Protein AF-A0A1W9N1J2-F1 (afdb_monomer_lite)

Secondary structure (DSSP, 8-state):
-HHHHHHHHHHHHHHT--PPPPTTS---HHHHHHHHHHHHHTT---SSPPEEHHHHHHHHHHHBS-SSSSP-B-HHHHHHHHHHHHHHH---HHHHHHHHHHHHHHHHHHHHHHHTT--GGG--GGG--SS-EE-

Radius of gyration: 14.35 Å; chains: 1; bounding box: 28×32×37 Å

Sequence (135 aa):
VLSEMMAMDRLFSLMKITPLPVPGRLLTYKNFMLTLWARHCLALTQEPLPLRSDEFKRFFEGLWESSEKPKKIKISAKESFLKWFSDTSGEDIYEITQHSGRTFEKLFQEIESEYGEVSTRHLEAKYISLFLVRG

Foldseek 3Di:
DVLQVVVLVLLCVLQVADADDDPPADDDSQQQLVQLLLCVVLVHPSHNDFAELVSVLVSVVQQFPDLDPLTAGDPVSLVSSLVVSCVRNVDDSVVCCVRCVVVVVVSRVVCSVLPSHPDSVPDDQVSDRRHRYDD

pLDDT: mean 83.73, std 11.71, range [47.97, 95.94]

Structure (mmCIF, N/CA/C/O backbone):
data_AF-A0A1W9N1J2-F1
#
_entry.id   AF-A0A1W9N1J2-F1
#
loop_
_atom_site.group_PDB
_atom_site.id
_atom_site.type_symbol
_atom_site.label_atom_id
_atom_site.label_alt_id
_atom_site.label_comp_id
_atom_site.label_asym_id
_atom_site.label_entity_id
_atom_site.label_seq_id
_atom_site.pdbx_PDB_ins_code
_atom_site.Cartn_x
_atom_site.Cartn_y
_atom_site.Cartn_z
_atom_site.occupancy
_atom_site.B_iso_or_equiv
_atom_site.auth_seq_id
_atom_site.auth_comp_id
_atom_site.auth_asym_id
_atom_site.auth_atom_id
_atom_site.pdbx_PDB_model_num
ATOM 1 N N . VAL A 1 1 ? 7.600 2.398 18.104 1.00 52.75 1 VAL A N 1
ATOM 2 C CA . VAL A 1 1 ? 7.990 0.973 18.022 1.00 52.75 1 VAL A CA 1
ATOM 3 C C . VAL A 1 1 ? 7.057 0.073 18.828 1.00 52.75 1 VAL A C 1
ATOM 5 O O . VAL A 1 1 ? 6.296 -0.636 18.195 1.00 52.75 1 VAL A O 1
ATOM 8 N N . LEU A 1 2 ? 7.013 0.117 20.172 1.00 47.97 2 LEU A N 1
ATOM 9 C CA . LEU A 1 2 ? 6.142 -0.794 20.950 1.00 47.97 2 LEU A CA 1
ATOM 10 C C . LEU A 1 2 ? 4.634 -0.534 20.745 1.00 47.97 2 LEU A C 1
ATOM 12 O O . LEU A 1 2 ? 3.872 -1.460 20.502 1.00 47.97 2 LEU A O 1
ATOM 16 N N . SER A 1 3 ? 4.213 0.734 20.767 1.00 50.16 3 SER A N 1
ATOM 17 C CA . SER A 1 3 ? 2.818 1.139 20.528 1.00 50.16 3 SER A CA 1
ATOM 18 C C . SER A 1 3 ? 2.329 0.801 19.114 1.00 50.16 3 SER A C 1
ATOM 20 O O . SER A 1 3 ? 1.193 0.380 18.935 1.00 50.16 3 SER A O 1
ATOM 22 N N . GLU A 1 4 ? 3.213 0.916 18.122 1.00 55.84 4 GLU A N 1
ATOM 23 C CA . GLU A 1 4 ? 2.944 0.568 16.720 1.00 55.84 4 GLU A CA 1
ATOM 24 C C . GLU A 1 4 ? 2.758 -0.939 16.554 1.00 55.84 4 GLU A C 1
ATOM 26 O O . GLU A 1 4 ? 1.844 -1.377 15.865 1.00 55.84 4 GLU A O 1
ATOM 31 N N . MET A 1 5 ? 3.587 -1.736 17.236 1.00 56.31 5 MET A N 1
ATOM 32 C CA . MET A 1 5 ? 3.450 -3.189 17.252 1.00 56.31 5 MET A CA 1
ATOM 33 C C . MET A 1 5 ? 2.152 -3.625 17.934 1.00 56.31 5 MET A C 1
ATOM 35 O O . MET A 1 5 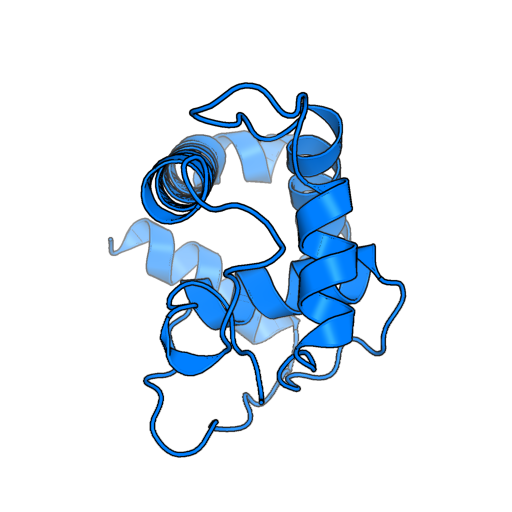? 1.487 -4.498 17.405 1.00 56.31 5 MET A O 1
ATOM 39 N N . MET A 1 6 ? 1.745 -2.995 19.042 1.00 58.84 6 MET A N 1
ATOM 40 C CA . MET A 1 6 ? 0.514 -3.357 19.765 1.00 58.84 6 MET A CA 1
ATOM 41 C C . MET A 1 6 ? -0.771 -3.020 18.999 1.00 58.84 6 MET A C 1
ATOM 43 O O . MET A 1 6 ? -1.712 -3.812 19.015 1.00 58.84 6 MET A O 1
ATOM 47 N N . ALA A 1 7 ? -0.818 -1.862 18.329 1.00 60.25 7 ALA A N 1
ATOM 48 C CA . ALA A 1 7 ? -1.946 -1.509 17.468 1.00 60.25 7 ALA A CA 1
ATOM 49 C C . ALA A 1 7 ? -2.064 -2.522 16.320 1.00 60.25 7 ALA A C 1
ATOM 51 O O . ALA A 1 7 ? -3.127 -3.096 16.108 1.00 60.25 7 ALA A O 1
ATOM 52 N N . MET A 1 8 ? -0.939 -2.824 15.666 1.00 64.44 8 MET A N 1
ATOM 53 C CA . MET A 1 8 ? -0.869 -3.788 14.566 1.00 64.44 8 MET A CA 1
ATOM 54 C C . MET A 1 8 ? -1.173 -5.231 14.989 1.00 64.44 8 MET A C 1
ATOM 56 O O . MET A 1 8 ? -1.832 -5.949 14.243 1.00 64.44 8 MET A O 1
ATOM 60 N N . ASP A 1 9 ? -0.748 -5.654 16.179 1.00 64.81 9 ASP A N 1
ATOM 61 C CA . ASP A 1 9 ? -1.011 -6.998 16.708 1.00 64.81 9 ASP A CA 1
ATOM 62 C C . ASP A 1 9 ? -2.512 -7.224 16.935 1.00 64.81 9 ASP A C 1
ATOM 64 O O . ASP A 1 9 ? -3.050 -8.270 16.565 1.00 64.81 9 ASP A O 1
ATOM 68 N N . ARG A 1 10 ? -3.235 -6.198 17.413 1.00 63.50 10 ARG A N 1
ATOM 69 C CA . ARG A 1 10 ? -4.704 -6.239 17.476 1.00 63.50 10 ARG A CA 1
ATOM 70 C C . ARG A 1 10 ? -5.323 -6.428 16.094 1.00 63.50 10 ARG A C 1
ATOM 72 O O . ARG A 1 10 ? -6.158 -7.317 15.945 1.00 63.50 10 ARG A O 1
ATOM 79 N N . LEU A 1 11 ? -4.885 -5.690 15.074 1.00 62.34 11 LEU A N 1
ATOM 80 C CA . LEU A 1 11 ? -5.406 -5.877 13.711 1.00 62.34 11 LEU A CA 1
ATOM 81 C C . LEU A 1 11 ? -5.137 -7.260 13.150 1.00 62.34 11 LEU A C 1
ATOM 83 O O . LEU A 1 11 ? -6.033 -7.870 12.570 1.00 62.34 11 LEU A O 1
ATOM 87 N N . PHE A 1 12 ? -3.917 -7.768 13.304 1.00 66.12 12 PHE A N 1
ATOM 88 C CA . PHE A 1 12 ? -3.597 -9.101 12.804 1.00 66.12 12 PHE A CA 1
ATOM 89 C C . PHE A 1 12 ? -4.384 -10.182 13.540 1.00 66.12 12 PHE A C 1
ATOM 91 O O . PHE A 1 12 ? -4.820 -11.143 12.903 1.00 66.12 12 PHE A O 1
ATOM 98 N N . SER A 1 13 ? -4.652 -9.991 14.836 1.00 68.12 13 SER A N 1
ATOM 99 C CA . SER A 1 13 ? -5.520 -10.888 15.602 1.00 68.12 13 SER A CA 1
ATOM 100 C C . SER A 1 13 ? -6.964 -10.896 15.075 1.00 68.12 13 SER A C 1
ATOM 102 O O . SER A 1 13 ? -7.574 -11.961 14.973 1.00 68.12 13 SER A O 1
ATOM 104 N N . LEU A 1 14 ? -7.483 -9.733 14.663 1.00 62.25 14 LEU A N 1
ATOM 105 C CA . LEU A 1 14 ? -8.837 -9.570 14.122 1.00 62.25 14 LEU A CA 1
ATOM 106 C C . LEU A 1 14 ? -8.969 -10.148 12.712 1.00 62.25 14 LEU A C 1
ATOM 108 O O . LEU A 1 14 ? -9.979 -10.766 12.380 1.00 62.25 14 LEU A O 1
ATOM 112 N N . MET A 1 15 ? -7.923 -10.003 11.903 1.00 62.25 15 MET A N 1
ATOM 113 C CA . MET A 1 15 ? -7.923 -10.455 10.520 1.00 62.25 15 MET A CA 1
ATOM 114 C C . MET A 1 15 ? -7.917 -11.990 10.379 1.00 62.25 15 MET A C 1
ATOM 116 O O . MET A 1 15 ? -8.302 -12.494 9.328 1.00 62.25 15 MET A O 1
ATOM 120 N N . LYS A 1 16 ? -7.527 -12.766 11.407 1.00 60.72 16 LYS A N 1
ATOM 121 C CA . LYS A 1 16 ? -7.346 -14.239 11.323 1.00 60.72 16 LYS A CA 1
ATOM 122 C C . LYS A 1 16 ? -6.499 -14.680 10.113 1.00 60.72 16 LYS A C 1
ATOM 124 O O . LYS A 1 16 ? -6.647 -15.795 9.615 1.00 60.72 16 LYS A O 1
ATOM 129 N N . ILE A 1 17 ? -5.615 -13.814 9.617 1.00 62.97 17 ILE A N 1
ATOM 130 C CA . ILE A 1 17 ? -4.828 -14.094 8.418 1.00 62.97 17 ILE A CA 1
ATOM 131 C C . ILE A 1 17 ? -3.522 -14.772 8.829 1.00 62.97 17 ILE A C 1
ATOM 133 O O . ILE A 1 17 ? -2.726 -14.211 9.578 1.00 62.97 17 ILE A O 1
ATOM 137 N N . THR A 1 18 ? -3.272 -15.974 8.309 1.00 62.19 18 THR A N 1
ATOM 138 C CA . THR A 1 18 ? -1.973 -16.645 8.446 1.00 62.19 18 THR A CA 1
ATOM 139 C C . THR A 1 18 ? -1.050 -16.182 7.321 1.00 62.19 18 THR A C 1
ATOM 141 O O . THR A 1 18 ? -1.320 -16.501 6.164 1.00 62.19 18 THR A O 1
ATOM 144 N N . PRO A 1 19 ? 0.023 -15.427 7.596 1.00 63.00 19 PRO A N 1
ATOM 145 C CA . PRO A 1 19 ? 0.876 -14.923 6.532 1.00 63.00 19 PRO A CA 1
ATOM 146 C C . PRO A 1 19 ? 1.586 -16.070 5.801 1.00 63.00 19 PRO A C 1
ATOM 148 O O . PRO A 1 19 ? 2.192 -16.931 6.441 1.00 63.00 19 PRO A O 1
ATOM 151 N N . LEU A 1 20 ? 1.555 -16.068 4.463 1.00 64.25 20 LEU A N 1
ATOM 152 C CA . LEU A 1 20 ? 2.394 -16.976 3.684 1.00 64.25 20 LEU A CA 1
ATOM 153 C C . LEU A 1 20 ? 3.795 -16.375 3.503 1.00 64.25 20 LEU A C 1
ATOM 155 O O . LEU A 1 20 ? 3.923 -15.233 3.049 1.00 64.25 20 LEU A O 1
ATOM 159 N N . PRO A 1 21 ? 4.863 -17.128 3.818 1.00 64.75 21 PRO A N 1
ATOM 160 C CA . PRO A 1 21 ? 6.220 -16.672 3.576 1.00 64.75 21 PRO A CA 1
ATOM 161 C C . PRO A 1 21 ? 6.486 -16.566 2.071 1.00 64.75 21 PRO A C 1
ATOM 163 O O . PRO A 1 21 ? 6.126 -17.447 1.290 1.00 64.75 21 PRO A O 1
ATOM 166 N N . VAL A 1 22 ? 7.172 -15.496 1.669 1.00 66.69 22 VAL A N 1
ATOM 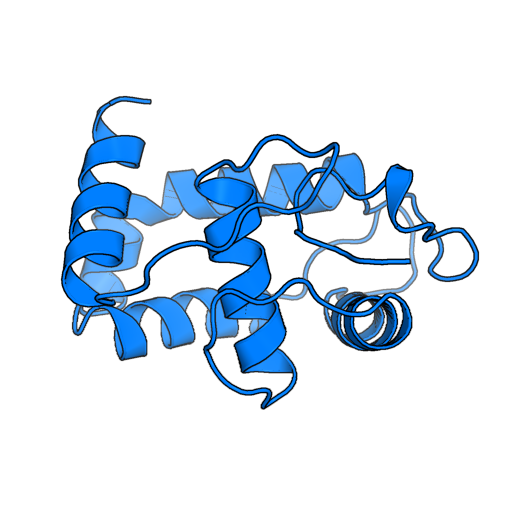167 C CA . VAL A 1 22 ? 7.718 -15.363 0.314 1.00 66.69 22 VAL A CA 1
ATOM 168 C C . VAL A 1 22 ? 9.170 -15.825 0.346 1.00 66.69 22 VAL A C 1
ATOM 170 O O . VAL A 1 22 ? 9.959 -15.236 1.091 1.00 66.69 22 VAL A O 1
ATOM 173 N N . PRO A 1 23 ? 9.556 -16.850 -0.434 1.00 68.06 23 PRO A N 1
ATOM 174 C CA . PRO A 1 23 ? 10.937 -17.316 -0.471 1.00 68.06 23 PRO A CA 1
ATOM 175 C C . PRO A 1 23 ? 11.914 -16.164 -0.746 1.00 68.06 23 PRO A C 1
ATOM 177 O O . PRO A 1 23 ? 11.725 -15.386 -1.680 1.00 68.06 23 PRO A O 1
ATOM 180 N N . GLY A 1 24 ? 12.951 -16.041 0.087 1.00 67.31 24 GLY A N 1
ATOM 181 C CA . GLY A 1 24 ? 13.994 -15.021 -0.066 1.00 67.31 24 GLY A CA 1
ATOM 182 C C . GLY A 1 24 ? 13.626 -13.610 0.410 1.00 67.31 24 GLY A C 1
ATOM 183 O O . GLY A 1 24 ? 14.393 -12.682 0.159 1.00 67.31 24 GLY A O 1
ATOM 184 N N . ARG A 1 25 ? 12.489 -13.417 1.096 1.00 73.88 25 ARG A N 1
ATOM 185 C CA . ARG A 1 25 ? 12.103 -12.118 1.676 1.00 73.88 25 ARG A CA 1
ATOM 186 C C . ARG A 1 25 ? 11.731 -12.221 3.140 1.00 73.88 25 ARG A C 1
ATOM 188 O O . ARG A 1 25 ? 11.015 -13.128 3.552 1.00 73.88 25 ARG A O 1
ATOM 195 N N . LEU A 1 26 ? 12.157 -11.220 3.905 1.00 78.75 26 LEU A N 1
ATOM 196 C CA . LEU A 1 26 ? 11.710 -11.051 5.277 1.00 78.75 26 LEU A CA 1
ATOM 197 C C . LEU A 1 26 ? 10.265 -10.543 5.279 1.00 78.75 26 LEU A C 1
ATOM 199 O O . LEU A 1 26 ? 9.965 -9.475 4.743 1.00 78.75 26 LEU A O 1
ATOM 203 N N . LEU A 1 27 ? 9.372 -11.302 5.902 1.00 79.88 27 LEU A N 1
ATOM 204 C CA . LEU A 1 27 ? 8.031 -10.833 6.212 1.00 79.88 27 LEU A CA 1
ATOM 205 C C . LEU A 1 27 ? 8.115 -9.816 7.356 1.00 79.88 27 LEU A C 1
ATOM 207 O O . LEU A 1 27 ? 8.641 -10.118 8.425 1.00 79.88 27 LEU A O 1
ATOM 211 N N . THR A 1 28 ? 7.587 -8.616 7.135 1.00 83.75 28 THR A N 1
ATOM 212 C CA . THR A 1 28 ? 7.478 -7.571 8.158 1.00 83.75 28 THR A CA 1
ATOM 213 C C . THR A 1 28 ? 6.027 -7.127 8.260 1.00 83.75 28 THR A C 1
ATOM 215 O O . THR A 1 28 ? 5.269 -7.233 7.299 1.00 83.75 28 THR A O 1
ATOM 218 N N . TYR A 1 29 ? 5.620 -6.578 9.405 1.00 79.38 29 TYR A N 1
ATOM 219 C CA . TYR A 1 29 ? 4.251 -6.073 9.542 1.00 79.38 29 TYR A CA 1
ATOM 220 C C . TYR A 1 29 ? 3.919 -5.005 8.484 1.00 79.38 29 TYR A C 1
ATOM 222 O O . TYR A 1 29 ? 2.802 -4.982 7.973 1.00 79.38 29 TYR A O 1
ATOM 230 N N . LYS A 1 30 ? 4.900 -4.160 8.119 1.00 87.44 30 LYS A N 1
ATOM 231 C CA . LYS A 1 30 ? 4.744 -3.112 7.103 1.00 87.44 30 LYS A CA 1
ATOM 232 C C . LYS A 1 30 ? 4.455 -3.723 5.744 1.00 87.44 30 LYS A C 1
ATOM 234 O O . LYS A 1 30 ? 3.441 -3.392 5.139 1.00 87.44 30 LYS A O 1
ATOM 239 N N . ASN A 1 31 ? 5.320 -4.633 5.286 1.00 89.62 31 ASN A N 1
ATOM 240 C CA . ASN A 1 31 ? 5.156 -5.195 3.951 1.00 89.62 31 ASN A CA 1
ATOM 241 C C . ASN A 1 31 ? 3.917 -6.067 3.829 1.00 89.62 31 ASN A C 1
ATOM 243 O O . ASN A 1 31 ? 3.269 -6.064 2.786 1.00 89.62 31 ASN A O 1
ATOM 247 N N . PHE A 1 32 ? 3.533 -6.731 4.909 1.00 86.25 32 PHE A N 1
ATOM 248 C CA . PHE A 1 32 ? 2.315 -7.505 4.958 1.00 86.25 32 PHE A CA 1
ATOM 249 C C . PHE A 1 32 ? 1.067 -6.614 4.879 1.00 86.25 32 PHE A C 1
ATOM 251 O O . PHE A 1 32 ? 0.249 -6.788 3.976 1.00 86.25 32 PHE A O 1
ATOM 258 N N . MET A 1 33 ? 0.966 -5.603 5.747 1.00 87.00 33 MET A N 1
ATOM 259 C CA . MET A 1 33 ? -0.157 -4.660 5.768 1.00 87.00 33 MET A CA 1
ATOM 260 C C . MET A 1 33 ? -0.298 -3.905 4.441 1.00 87.00 33 MET A C 1
ATOM 262 O O . MET A 1 33 ? -1.386 -3.846 3.874 1.00 87.00 33 MET A O 1
ATOM 266 N N . LEU A 1 34 ? 0.807 -3.370 3.916 1.00 92.25 34 LEU A N 1
ATOM 267 C CA . LEU A 1 34 ? 0.810 -2.642 2.649 1.00 92.25 34 LEU A CA 1
ATOM 268 C C . LEU A 1 34 ? 0.410 -3.534 1.468 1.00 92.25 34 LEU A C 1
ATOM 270 O O . LEU A 1 34 ? -0.273 -3.072 0.556 1.00 92.25 34 LEU A O 1
ATOM 274 N N . THR A 1 35 ? 0.771 -4.820 1.498 1.00 92.19 35 THR A N 1
ATOM 275 C CA . THR A 1 35 ? 0.339 -5.780 0.472 1.00 92.19 35 THR A CA 1
ATOM 276 C C . THR A 1 35 ? -1.164 -6.028 0.539 1.00 92.19 35 THR A C 1
ATOM 278 O O . THR A 1 35 ? -1.814 -5.998 -0.503 1.00 92.19 35 THR A O 1
ATOM 281 N N . LEU A 1 36 ? -1.736 -6.235 1.729 1.00 90.31 36 LEU A N 1
ATOM 282 C CA . LEU A 1 36 ? -3.184 -6.430 1.880 1.00 90.31 36 LEU A CA 1
ATOM 283 C C . LEU A 1 36 ? -3.970 -5.202 1.408 1.00 90.31 36 LEU A C 1
ATOM 285 O O . LEU A 1 36 ? -4.900 -5.334 0.612 1.00 90.31 36 LEU A O 1
ATOM 289 N N . TRP A 1 37 ? -3.528 -4.007 1.801 1.00 92.50 37 TRP A N 1
ATOM 290 C CA . TRP A 1 37 ? -4.114 -2.760 1.320 1.00 92.50 37 TRP A CA 1
ATOM 291 C C . TRP A 1 37 ? -4.036 -2.632 -0.208 1.00 92.50 37 TRP A C 1
ATOM 293 O O . TRP A 1 37 ? -5.040 -2.361 -0.864 1.00 92.50 37 TRP A O 1
ATOM 303 N N . ALA A 1 38 ? -2.876 -2.898 -0.811 1.00 94.75 38 ALA A N 1
ATOM 304 C CA . ALA A 1 38 ? -2.732 -2.850 -2.264 1.00 94.75 38 ALA A CA 1
ATOM 305 C C . ALA A 1 38 ? -3.633 -3.876 -2.978 1.00 94.75 38 ALA A C 1
ATOM 307 O O . ALA A 1 38 ? -4.226 -3.560 -4.011 1.00 94.75 38 ALA A O 1
ATOM 308 N N . ARG A 1 39 ? -3.809 -5.078 -2.412 1.00 93.25 39 ARG A N 1
ATOM 309 C CA . ARG A 1 39 ? -4.776 -6.071 -2.913 1.00 93.25 39 ARG A CA 1
ATOM 310 C C . ARG A 1 39 ? -6.210 -5.557 -2.826 1.00 93.25 39 ARG A C 1
ATOM 312 O O . ARG A 1 39 ? -6.964 -5.749 -3.777 1.00 93.25 39 ARG A O 1
ATOM 319 N N . HIS A 1 40 ? -6.573 -4.883 -1.734 1.00 92.12 40 HIS A N 1
ATOM 320 C CA . HIS A 1 40 ? -7.886 -4.251 -1.576 1.00 92.12 40 HIS A CA 1
ATOM 321 C C . HIS A 1 40 ? -8.134 -3.176 -2.640 1.00 92.12 40 HIS A C 1
ATOM 323 O O . HIS A 1 40 ? -9.155 -3.223 -3.324 1.00 92.12 40 HIS A O 1
ATOM 329 N N . CYS A 1 41 ? -7.169 -2.281 -2.869 1.00 92.56 41 CYS A N 1
ATOM 330 C CA . CYS A 1 41 ? -7.252 -1.257 -3.917 1.00 92.56 41 CYS A CA 1
ATOM 331 C C . CYS A 1 41 ? -7.432 -1.841 -5.327 1.00 92.56 41 CYS A C 1
ATOM 333 O O . CYS A 1 41 ? -8.042 -1.212 -6.189 1.00 92.56 41 CYS A O 1
ATOM 335 N N . LEU A 1 42 ? -6.901 -3.041 -5.572 1.00 93.81 42 LEU A N 1
ATOM 336 C CA . LEU A 1 42 ? -7.027 -3.755 -6.843 1.00 93.81 42 LEU A CA 1
ATOM 337 C C . LEU A 1 42 ? -8.258 -4.676 -6.918 1.00 93.81 42 LEU A C 1
ATOM 339 O O . LEU A 1 42 ? -8.400 -5.392 -7.909 1.00 93.81 42 LEU A O 1
ATOM 343 N N . ALA A 1 43 ? -9.122 -4.678 -5.894 1.00 92.62 43 ALA A N 1
ATOM 344 C CA . ALA A 1 43 ? -10.258 -5.593 -5.755 1.00 92.62 43 ALA A CA 1
ATOM 345 C C . ALA A 1 43 ? -9.868 -7.084 -5.885 1.00 92.62 43 ALA A C 1
ATOM 347 O O . ALA A 1 43 ? -10.626 -7.903 -6.405 1.00 92.62 43 ALA A O 1
ATOM 348 N N . LEU A 1 44 ? -8.666 -7.438 -5.421 1.00 89.81 44 LEU A N 1
ATOM 349 C CA . LEU A 1 44 ? -8.189 -8.819 -5.351 1.00 89.81 44 LEU A CA 1
ATOM 350 C C . LEU A 1 44 ? -8.674 -9.496 -4.063 1.00 89.81 44 LEU A C 1
ATOM 352 O O . LEU A 1 44 ? -9.058 -8.840 -3.089 1.00 89.81 44 LEU A O 1
ATOM 356 N N . THR A 1 45 ? -8.588 -10.830 -4.031 1.00 83.88 45 THR A N 1
ATOM 357 C CA . THR A 1 45 ? -8.844 -11.609 -2.813 1.00 83.88 45 THR A CA 1
ATOM 358 C C . THR A 1 45 ? -7.962 -11.102 -1.671 1.00 83.88 45 THR A C 1
ATOM 360 O O . THR A 1 45 ? -6.760 -10.905 -1.860 1.00 83.88 45 THR A O 1
ATOM 363 N N . GLN A 1 46 ? -8.530 -10.921 -0.477 1.00 75.69 46 GLN A N 1
ATOM 364 C CA . GLN A 1 46 ? -7.814 -10.464 0.730 1.00 75.69 46 GLN A CA 1
ATOM 365 C C . GLN A 1 46 ? -6.956 -11.567 1.369 1.00 75.69 46 GLN A C 1
ATOM 367 O O . GLN A 1 46 ? -6.716 -11.592 2.572 1.00 75.69 46 GLN A O 1
ATOM 372 N N . GLU A 1 47 ? -6.497 -12.509 0.552 1.00 78.69 47 GLU A N 1
ATOM 373 C CA . GLU A 1 47 ? -5.573 -13.539 0.981 1.00 78.69 47 GLU A CA 1
ATOM 374 C C . GLU A 1 47 ? -4.168 -12.942 1.159 1.00 78.69 47 GLU A C 1
ATOM 376 O O . GLU A 1 47 ? -3.791 -12.019 0.426 1.00 78.69 47 GLU A O 1
ATOM 381 N N . PRO A 1 48 ? -3.362 -13.492 2.082 1.00 76.19 48 PRO A N 1
ATOM 382 C CA . PRO A 1 48 ? -1.986 -13.078 2.361 1.00 76.19 48 PRO A CA 1
ATOM 383 C C . PRO A 1 48 ? -1.015 -13.518 1.260 1.00 76.19 48 PRO A C 1
ATOM 385 O O . PRO A 1 48 ? 0.013 -14.147 1.516 1.00 76.19 48 PRO A O 1
ATOM 388 N N . LEU A 1 49 ? -1.362 -13.223 0.012 1.00 84.69 49 LEU A N 1
ATOM 389 C CA . LEU A 1 49 ? -0.614 -13.617 -1.164 1.00 84.69 49 LEU A CA 1
ATOM 390 C C . LEU A 1 49 ? 0.186 -12.437 -1.717 1.00 84.69 49 LEU A C 1
ATOM 392 O O . LEU A 1 49 ? -0.353 -11.333 -1.849 1.00 84.69 49 LEU A O 1
ATOM 396 N N . PRO A 1 50 ? 1.442 -12.672 -2.129 1.00 89.00 50 PRO A N 1
ATOM 397 C CA . PRO A 1 50 ? 2.236 -11.658 -2.807 1.00 89.00 50 PRO A CA 1
ATOM 398 C C . PRO A 1 50 ? 1.546 -11.171 -4.078 1.00 89.00 50 PRO A C 1
ATOM 400 O O . PRO A 1 50 ? 0.960 -11.963 -4.824 1.00 89.00 50 PRO A O 1
ATOM 403 N N . LEU A 1 51 ? 1.673 -9.878 -4.352 1.00 91.50 51 LEU A N 1
ATOM 404 C CA . LEU A 1 51 ? 1.245 -9.292 -5.617 1.00 91.50 51 LEU A CA 1
ATOM 405 C C . LEU A 1 51 ? 2.145 -9.790 -6.744 1.00 91.50 51 LEU A C 1
ATOM 407 O O . LEU A 1 51 ? 3.366 -9.873 -6.596 1.00 91.50 51 LEU A O 1
ATOM 411 N N . ARG A 1 52 ? 1.565 -10.099 -7.898 1.00 92.00 52 ARG A N 1
ATOM 412 C CA . ARG A 1 52 ? 2.338 -10.245 -9.132 1.00 92.00 52 ARG A CA 1
ATOM 413 C C . ARG A 1 52 ? 2.935 -8.897 -9.527 1.00 92.00 52 ARG A C 1
ATOM 415 O O . ARG A 1 52 ? 2.398 -7.838 -9.202 1.00 92.00 52 ARG A O 1
ATOM 422 N N . SER A 1 53 ? 4.028 -8.932 -10.278 1.00 90.38 53 SER A N 1
ATOM 423 C CA . SER A 1 53 ? 4.705 -7.712 -10.730 1.00 90.38 53 SER A CA 1
ATOM 424 C C . SER A 1 53 ? 3.802 -6.782 -11.554 1.00 90.38 53 SER A C 1
ATOM 426 O O . SER A 1 53 ? 3.921 -5.564 -11.448 1.00 90.38 53 SER A O 1
ATOM 428 N N . ASP A 1 54 ? 2.879 -7.321 -12.351 1.00 92.25 54 ASP A N 1
ATOM 429 C CA . ASP A 1 54 ? 1.907 -6.528 -13.111 1.00 92.25 54 ASP A CA 1
ATOM 430 C C . ASP A 1 54 ? 0.780 -5.959 -12.231 1.00 92.25 54 ASP A C 1
ATOM 432 O O . ASP A 1 54 ? 0.398 -4.802 -12.404 1.00 92.25 54 ASP A O 1
ATOM 436 N N . GLU A 1 55 ? 0.303 -6.722 -11.242 1.00 94.62 55 GLU A N 1
ATOM 437 C CA . GLU A 1 55 ? -0.659 -6.246 -10.237 1.00 94.62 55 GLU A CA 1
ATOM 438 C C . GLU A 1 55 ? -0.067 -5.073 -9.448 1.00 94.62 55 GLU A C 1
ATOM 440 O O . GLU A 1 55 ? -0.688 -4.015 -9.339 1.00 94.62 55 GLU A O 1
ATOM 445 N N . PHE A 1 56 ? 1.176 -5.215 -8.979 1.00 94.50 56 PHE A N 1
ATOM 446 C CA . PHE A 1 56 ? 1.866 -4.146 -8.267 1.00 94.50 56 PHE A CA 1
ATOM 447 C C . PHE A 1 56 ? 2.041 -2.895 -9.132 1.00 94.50 56 PHE A C 1
ATOM 449 O O . PHE A 1 56 ? 1.788 -1.795 -8.652 1.00 94.50 56 PHE A O 1
ATOM 456 N N . LYS A 1 57 ? 2.422 -3.034 -10.410 1.00 93.31 57 LYS A N 1
ATOM 457 C CA . LYS A 1 57 ? 2.562 -1.885 -11.324 1.00 93.31 57 LYS A CA 1
ATOM 458 C C . LYS A 1 57 ? 1.252 -1.111 -11.480 1.00 93.31 57 LYS A C 1
ATOM 460 O O . LYS A 1 57 ? 1.276 0.113 -11.395 1.00 93.31 57 LYS A O 1
ATOM 465 N N . ARG A 1 58 ? 0.118 -1.808 -11.620 1.00 93.69 58 ARG A N 1
ATOM 466 C CA . ARG A 1 58 ? -1.213 -1.175 -11.688 1.00 93.69 58 ARG A CA 1
ATOM 467 C C . ARG A 1 58 ? -1.551 -0.410 -10.410 1.00 93.69 58 ARG A C 1
ATOM 469 O O . ARG A 1 58 ? -2.020 0.722 -10.480 1.00 93.69 58 ARG A O 1
ATOM 476 N N . PHE A 1 59 ? -1.298 -1.013 -9.248 1.00 95.19 59 PHE A N 1
ATOM 477 C CA . PHE A 1 59 ? -1.487 -0.342 -7.960 1.00 95.19 59 PHE A CA 1
ATOM 478 C C . PHE A 1 59 ? -0.594 0.900 -7.847 1.00 95.19 59 PHE A C 1
ATOM 480 O O . PHE A 1 59 ? -1.062 1.982 -7.500 1.00 95.19 59 PHE A O 1
ATOM 487 N N . PHE A 1 60 ? 0.680 0.751 -8.204 1.00 93.88 60 PHE A N 1
ATOM 488 C CA . PHE A 1 60 ? 1.679 1.804 -8.136 1.00 93.88 60 PHE A CA 1
ATOM 489 C C . PHE A 1 60 ? 1.328 3.001 -9.017 1.00 93.88 60 PHE A C 1
ATOM 491 O O . PHE A 1 60 ? 1.495 4.137 -8.597 1.00 93.88 60 PHE A O 1
ATOM 498 N N . GLU A 1 61 ? 0.836 2.775 -10.233 1.00 92.56 61 GLU A N 1
ATOM 499 C CA . GLU A 1 61 ? 0.390 3.850 -11.127 1.00 92.56 61 GLU A CA 1
ATOM 500 C C . GLU A 1 61 ? -0.776 4.645 -10.535 1.00 92.56 61 GLU A C 1
ATOM 502 O O . GLU A 1 61 ? -0.825 5.863 -10.684 1.00 92.56 61 GLU A O 1
ATOM 507 N N . GLY A 1 62 ? -1.670 3.975 -9.805 1.00 92.38 62 GLY A N 1
ATOM 508 C CA . GLY A 1 62 ? -2.802 4.608 -9.136 1.00 92.38 62 GLY A CA 1
ATOM 509 C C . GLY A 1 62 ? -2.469 5.310 -7.816 1.00 92.38 62 GLY A C 1
ATOM 510 O O . GLY A 1 62 ? -3.352 5.974 -7.275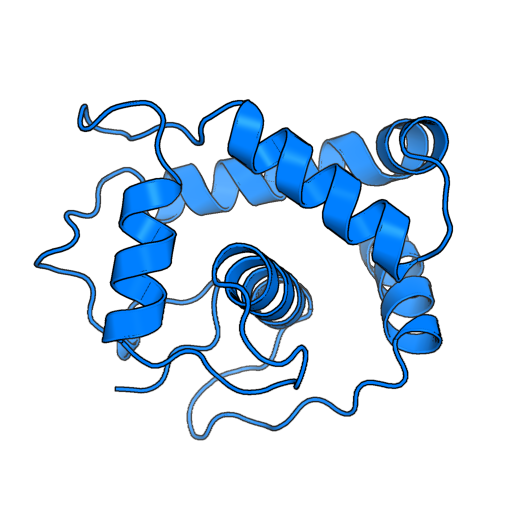 1.00 92.38 62 GLY A O 1
ATOM 511 N N . LEU A 1 63 ? -1.253 5.167 -7.283 1.00 94.56 63 LEU A N 1
ATOM 512 C CA . LEU A 1 63 ? -0.880 5.634 -5.942 1.00 94.56 63 LEU A CA 1
ATOM 513 C C . LEU A 1 63 ? -0.547 7.135 -5.875 1.00 94.56 63 LEU A C 1
ATOM 515 O O . LEU A 1 63 ? -0.743 7.774 -4.840 1.00 94.56 63 LEU A O 1
ATOM 519 N N . TRP A 1 64 ? -0.022 7.690 -6.963 1.00 95.25 64 TRP A N 1
ATOM 520 C CA . TRP A 1 64 ? 0.628 9.000 -6.966 1.00 95.25 64 TRP A CA 1
ATOM 521 C C . TRP A 1 64 ? -0.321 10.131 -7.372 1.00 95.25 64 TRP A C 1
ATOM 523 O O . TRP A 1 64 ? -1.216 9.932 -8.190 1.00 95.25 64 TRP A O 1
ATOM 533 N N . GLU A 1 65 ? -0.101 11.319 -6.808 1.00 93.56 65 GLU A N 1
ATOM 534 C CA . GLU A 1 65 ? -0.811 12.557 -7.161 1.00 93.56 65 GLU A CA 1
ATOM 535 C C . GLU A 1 65 ? -0.396 13.061 -8.549 1.00 93.56 65 GLU A C 1
ATOM 537 O O . GLU A 1 65 ? -1.227 13.441 -9.367 1.00 93.56 65 GLU A O 1
ATOM 542 N N . SER A 1 66 ? 0.906 13.026 -8.834 1.00 89.69 66 SER A N 1
ATOM 543 C CA . SER A 1 66 ? 1.472 13.451 -10.109 1.00 89.69 66 SER A CA 1
ATOM 544 C C . SER A 1 66 ? 2.612 12.529 -10.539 1.00 89.69 66 SER A C 1
ATOM 546 O O . SER A 1 66 ? 3.112 11.694 -9.779 1.00 89.69 66 SER A O 1
ATOM 548 N N . SER A 1 67 ? 3.031 12.670 -11.796 1.00 84.94 67 SER A N 1
ATOM 549 C CA . SER A 1 67 ? 4.226 12.007 -12.321 1.00 84.94 67 SER A CA 1
ATOM 550 C C . SER A 1 67 ? 5.523 12.766 -12.023 1.00 84.94 67 SER A C 1
ATOM 552 O O . SER A 1 67 ? 6.591 12.265 -12.382 1.00 84.94 67 SER A O 1
ATOM 554 N N . GLU A 1 68 ? 5.443 13.957 -11.419 1.00 87.94 68 GLU A N 1
ATOM 555 C CA . GLU A 1 68 ? 6.615 14.750 -11.043 1.00 87.94 68 GLU A CA 1
ATOM 556 C C . GLU A 1 68 ? 7.369 14.072 -9.902 1.00 87.94 68 GLU A C 1
ATOM 558 O O . GLU A 1 68 ? 6.770 13.497 -8.994 1.00 87.94 68 GLU A O 1
ATOM 563 N N . LYS A 1 69 ? 8.699 14.105 -9.979 1.00 87.75 69 LYS A N 1
ATOM 564 C CA . LYS A 1 69 ? 9.571 13.464 -8.996 1.00 87.75 69 LYS A CA 1
ATOM 565 C C . LYS A 1 69 ? 10.122 14.496 -8.001 1.00 87.75 69 LYS A C 1
ATOM 567 O O . LYS A 1 69 ? 10.479 15.588 -8.445 1.00 87.75 69 LYS A O 1
ATOM 572 N N . PRO A 1 70 ? 10.232 14.155 -6.703 1.00 87.06 70 PRO A N 1
ATOM 573 C CA . PRO A 1 70 ? 9.751 12.916 -6.087 1.00 87.06 70 PRO A CA 1
ATOM 574 C C . PRO A 1 70 ? 8.220 12.882 -6.024 1.00 87.06 70 PRO A C 1
ATOM 576 O O . PRO A 1 70 ? 7.583 13.847 -5.596 1.00 87.06 70 PRO A O 1
ATOM 579 N N . LYS A 1 71 ? 7.625 11.752 -6.419 1.00 92.00 71 LYS A N 1
ATOM 580 C CA . LYS A 1 71 ? 6.168 11.594 -6.412 1.00 92.00 71 LYS A CA 1
ATOM 581 C C . LYS A 1 71 ? 5.623 11.621 -4.990 1.00 92.00 71 LYS A C 1
ATOM 583 O O . LYS A 1 71 ? 6.222 11.067 -4.067 1.00 92.00 71 LYS A O 1
ATOM 588 N N . LYS A 1 72 ? 4.440 12.212 -4.845 1.00 95.12 72 LYS A N 1
ATOM 589 C CA . LYS A 1 72 ? 3.677 12.260 -3.595 1.00 95.12 72 LYS A CA 1
ATOM 590 C C . LYS A 1 72 ? 2.457 11.364 -3.668 1.00 95.12 72 LYS A C 1
ATOM 592 O O . LYS A 1 72 ? 1.837 11.256 -4.728 1.00 95.12 72 LYS A O 1
ATOM 597 N N . ILE A 1 73 ? 2.138 10.691 -2.566 1.00 95.19 73 ILE A N 1
ATOM 598 C CA . ILE A 1 73 ? 0.935 9.859 -2.486 1.00 95.19 73 ILE A CA 1
ATOM 599 C C . ILE A 1 73 ? -0.276 10.784 -2.510 1.00 95.19 73 ILE A C 1
ATOM 601 O O . ILE A 1 73 ? -0.348 11.740 -1.735 1.00 95.19 73 ILE A O 1
ATOM 605 N N . LYS A 1 74 ? -1.242 10.482 -3.377 1.00 95.94 74 LYS A N 1
ATOM 606 C CA . LYS A 1 74 ? -2.473 11.268 -3.464 1.00 95.94 74 LYS A CA 1
ATOM 607 C C . LYS A 1 74 ? -3.298 11.160 -2.185 1.00 95.94 74 LYS A C 1
ATOM 609 O O . LYS A 1 74 ? -3.363 10.094 -1.564 1.00 95.94 74 LYS A O 1
ATOM 614 N N . ILE A 1 75 ? -3.997 12.234 -1.826 1.00 94.69 75 ILE A N 1
ATOM 615 C CA . ILE A 1 75 ? -4.815 12.281 -0.599 1.00 94.69 75 ILE A CA 1
ATOM 616 C C . ILE A 1 75 ? -5.845 11.141 -0.585 1.00 94.69 75 ILE A C 1
ATOM 618 O O . ILE A 1 75 ? -5.949 10.415 0.400 1.00 94.69 75 ILE A O 1
ATOM 622 N N . SER A 1 76 ? -6.499 10.884 -1.721 1.00 94.62 76 SER A N 1
ATOM 623 C CA . SER A 1 76 ? -7.489 9.804 -1.853 1.00 94.62 76 SER A CA 1
ATOM 624 C C . SER A 1 76 ? -6.923 8.396 -1.611 1.00 94.62 76 SER A C 1
ATOM 626 O O . SER A 1 76 ? -7.652 7.506 -1.178 1.00 94.62 76 SER A O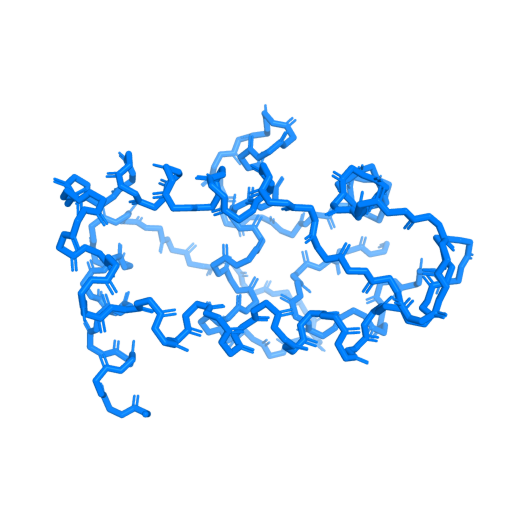 1
ATOM 628 N N . ALA A 1 77 ? -5.626 8.165 -1.844 1.00 94.50 77 ALA A N 1
ATOM 629 C CA . ALA A 1 77 ? -4.988 6.891 -1.514 1.00 94.50 77 ALA A CA 1
ATOM 630 C C . ALA A 1 77 ? -4.766 6.757 -0.001 1.00 94.50 77 ALA A C 1
ATOM 632 O O . ALA A 1 77 ? -5.005 5.684 0.551 1.00 94.50 77 ALA A O 1
ATOM 633 N N . LYS A 1 78 ? -4.379 7.845 0.682 1.00 94.38 78 LYS A N 1
ATOM 634 C CA . LYS A 1 78 ? -4.275 7.868 2.151 1.00 94.38 78 LYS A CA 1
ATOM 635 C C . LYS A 1 78 ? -5.644 7.655 2.807 1.00 94.38 78 LYS A C 1
ATOM 637 O O . LYS A 1 78 ? -5.765 6.855 3.730 1.00 94.38 78 LYS A O 1
ATOM 642 N N . GLU A 1 79 ? -6.686 8.302 2.289 1.00 93.50 79 GLU A N 1
ATOM 643 C CA . GLU A 1 79 ? -8.069 8.106 2.745 1.00 93.50 79 GLU A CA 1
ATOM 644 C C . GLU A 1 79 ? -8.549 6.670 2.508 1.00 93.50 79 GLU A C 1
ATOM 646 O O . GLU A 1 79 ? -9.144 6.061 3.396 1.00 93.50 79 GLU A O 1
ATOM 651 N N . SER A 1 80 ? -8.238 6.091 1.342 1.00 93.44 80 SER A N 1
ATOM 652 C CA . SER A 1 80 ? -8.542 4.688 1.046 1.00 93.44 80 SER A CA 1
ATOM 653 C C . SER A 1 80 ? -7.850 3.732 2.015 1.00 93.44 80 SER A C 1
ATOM 655 O O . SER A 1 80 ? -8.464 2.747 2.417 1.00 93.44 80 SER A O 1
ATOM 657 N N . PHE A 1 81 ? -6.609 4.017 2.415 1.00 92.69 81 PHE A N 1
ATOM 658 C CA . PHE A 1 81 ? -5.907 3.232 3.426 1.00 92.69 81 PHE A CA 1
ATOM 659 C C . PHE A 1 81 ? -6.623 3.290 4.781 1.00 92.69 81 PHE A C 1
ATOM 661 O O . PHE A 1 81 ? -6.881 2.246 5.373 1.00 92.69 81 PHE A O 1
ATOM 668 N N . LEU A 1 82 ? -6.990 4.488 5.250 1.00 91.06 82 LEU A N 1
ATOM 669 C CA . LEU A 1 82 ? -7.701 4.653 6.524 1.00 91.06 82 LEU A CA 1
ATOM 670 C C . LEU A 1 82 ? -9.067 3.965 6.509 1.00 91.06 82 LEU A C 1
ATOM 672 O O . LEU A 1 82 ? -9.427 3.293 7.474 1.00 91.06 82 LEU A O 1
ATOM 676 N N . LYS A 1 83 ? -9.801 4.091 5.401 1.00 91.12 83 LYS A N 1
ATOM 677 C CA . LYS A 1 83 ? -11.088 3.422 5.225 1.00 91.12 83 LYS A CA 1
ATOM 678 C C . LYS A 1 83 ? -10.936 1.903 5.226 1.00 91.12 83 LYS A C 1
ATOM 680 O O . LYS A 1 83 ? -11.623 1.237 5.986 1.00 91.12 83 LYS A O 1
ATOM 685 N N . TRP A 1 84 ? -10.006 1.364 4.437 1.00 90.50 84 TRP A N 1
ATOM 686 C CA . TRP A 1 84 ? -9.716 -0.073 4.415 1.00 90.50 84 TRP A CA 1
ATOM 687 C C . TRP A 1 84 ? -9.367 -0.597 5.810 1.00 90.50 84 TRP A C 1
ATOM 689 O O . TRP A 1 84 ? -9.841 -1.656 6.220 1.00 90.50 84 TRP A O 1
ATOM 699 N N . PHE A 1 85 ? -8.554 0.156 6.546 1.00 86.12 85 PHE A N 1
ATOM 700 C CA . PHE A 1 85 ? -8.157 -0.201 7.896 1.00 86.12 85 PHE A CA 1
ATOM 701 C C . PHE A 1 85 ? -9.357 -0.234 8.846 1.00 86.12 85 PHE A C 1
ATOM 703 O O . PHE A 1 85 ? -9.527 -1.223 9.550 1.00 86.12 85 PHE A O 1
ATOM 710 N N . SER A 1 86 ? -10.204 0.798 8.811 1.00 87.06 86 SER A N 1
ATOM 711 C CA . SER A 1 86 ? -11.454 0.881 9.577 1.00 87.06 86 SER A CA 1
ATOM 712 C C . SER A 1 86 ? -12.413 -0.263 9.249 1.00 87.06 86 SER A C 1
ATOM 714 O O . SER A 1 86 ? -12.855 -0.968 10.154 1.00 87.06 86 SER A O 1
ATOM 716 N N . ASP A 1 87 ? -12.647 -0.531 7.962 1.00 86.31 87 ASP A N 1
ATOM 717 C CA . ASP A 1 87 ? -13.518 -1.617 7.498 1.00 86.31 87 ASP A CA 1
ATOM 718 C C . ASP A 1 87 ? -13.009 -2.996 7.961 1.00 86.31 87 ASP A C 1
ATOM 720 O O . ASP A 1 87 ? -13.795 -3.908 8.218 1.00 86.31 87 ASP A O 1
ATOM 724 N N . THR A 1 88 ? -11.687 -3.155 8.077 1.00 80.12 88 THR A N 1
ATOM 725 C CA . THR A 1 88 ? -11.047 -4.428 8.438 1.00 80.12 88 THR A CA 1
ATOM 726 C C . THR A 1 88 ? -10.921 -4.625 9.951 1.00 80.12 88 THR A C 1
ATOM 728 O O . THR A 1 88 ? -11.028 -5.756 10.429 1.00 80.12 88 THR A O 1
ATOM 731 N N . SER A 1 89 ? -10.683 -3.559 10.721 1.00 77.12 89 SER A N 1
ATOM 732 C CA . SER A 1 89 ? -10.561 -3.625 12.185 1.00 77.12 89 SER A CA 1
ATOM 733 C C . SER A 1 89 ? -11.894 -3.471 12.914 1.00 77.12 89 SER A C 1
ATOM 735 O O . SER A 1 89 ? -12.005 -3.884 14.067 1.00 77.12 89 SER A O 1
ATOM 737 N N . GLY A 1 90 ? -12.893 -2.867 12.268 1.00 80.88 90 GLY A N 1
ATOM 738 C CA . GLY A 1 90 ? -14.120 -2.416 12.920 1.0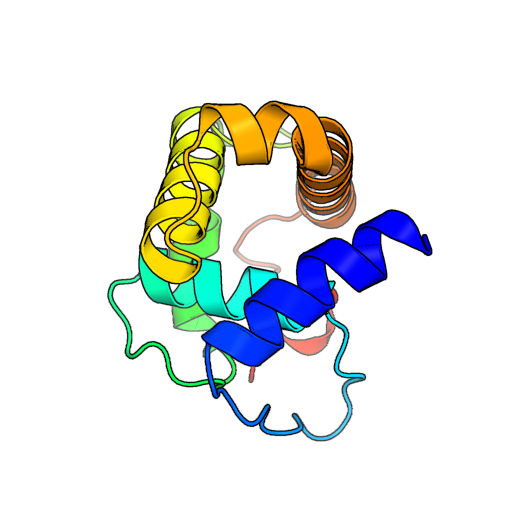0 80.88 90 GLY A CA 1
ATOM 739 C C . GLY A 1 90 ? -13.922 -1.195 13.829 1.00 80.88 90 GLY A C 1
ATOM 740 O O . GLY A 1 90 ? -14.839 -0.846 14.569 1.00 80.88 90 GLY A O 1
ATOM 741 N N . GLU A 1 91 ? -12.745 -0.560 13.807 1.00 80.38 91 GLU A N 1
ATOM 742 C CA . GLU A 1 91 ? -12.476 0.674 14.553 1.00 80.38 91 GLU A CA 1
ATOM 743 C C . GLU A 1 91 ? -12.923 1.909 13.763 1.00 80.38 91 GLU A C 1
ATOM 745 O O . GLU A 1 91 ? -12.882 1.933 12.532 1.00 80.38 91 GLU A O 1
ATOM 750 N N . ASP A 1 92 ? -13.313 2.964 14.477 1.00 85.88 92 ASP A N 1
ATOM 751 C CA . ASP A 1 92 ? -13.689 4.240 13.870 1.00 85.88 92 ASP A CA 1
ATOM 752 C C . ASP A 1 92 ? -12.463 4.996 13.323 1.00 85.88 92 ASP A C 1
ATOM 754 O O . ASP A 1 92 ? -11.389 5.010 13.932 1.00 85.88 92 ASP A O 1
ATOM 758 N N . ILE A 1 93 ? -12.621 5.664 12.174 1.00 85.62 93 ILE A N 1
ATOM 759 C CA . ILE A 1 93 ? -11.545 6.410 11.498 1.00 85.62 93 ILE A CA 1
ATOM 760 C C . ILE A 1 93 ? -10.931 7.485 12.409 1.00 85.62 93 ILE A C 1
ATOM 762 O O . ILE A 1 93 ? -9.720 7.734 12.337 1.00 85.62 93 ILE A O 1
ATOM 766 N N . TYR A 1 94 ? -11.729 8.123 13.269 1.00 85.44 94 TYR A N 1
ATOM 767 C CA . TYR A 1 94 ? -11.241 9.117 14.220 1.00 85.44 94 TYR A CA 1
ATOM 768 C C . TYR A 1 94 ? -10.295 8.485 15.245 1.00 85.44 94 TYR A C 1
ATOM 770 O O . TYR A 1 94 ? -9.176 8.972 15.414 1.00 85.44 94 TYR A O 1
ATOM 778 N N . GLU A 1 95 ? -10.693 7.369 15.858 1.00 80.38 95 GLU A N 1
ATOM 779 C CA . GLU A 1 95 ? -9.877 6.627 16.834 1.00 80.38 95 GLU A CA 1
ATOM 780 C C . GLU A 1 95 ? -8.571 6.124 16.202 1.00 80.38 95 GLU A C 1
ATOM 782 O O . GLU A 1 95 ? -7.474 6.321 16.739 1.00 80.38 95 GLU A O 1
ATOM 787 N N . ILE A 1 96 ? -8.671 5.576 14.988 1.00 80.88 96 ILE A N 1
ATOM 788 C CA . ILE A 1 96 ? -7.527 5.142 14.179 1.00 80.88 96 ILE A CA 1
ATOM 789 C C . ILE A 1 96 ? -6.552 6.304 13.951 1.00 80.88 96 ILE A C 1
ATOM 791 O O . ILE A 1 96 ? -5.337 6.155 14.110 1.00 80.88 96 ILE A O 1
ATOM 795 N N . THR A 1 97 ? -7.069 7.480 13.594 1.00 83.69 97 THR A N 1
ATOM 796 C CA . THR A 1 97 ? -6.248 8.666 13.326 1.00 83.69 97 THR A CA 1
ATOM 797 C C . THR A 1 97 ? -5.592 9.194 14.603 1.00 83.69 97 THR A C 1
ATOM 799 O O . THR A 1 97 ? -4.404 9.531 14.579 1.00 83.69 97 THR A O 1
ATOM 802 N N . GLN A 1 98 ? -6.317 9.218 15.726 1.00 82.38 98 GLN A N 1
ATOM 803 C CA . GLN A 1 98 ? -5.795 9.659 17.025 1.00 82.38 98 GLN A CA 1
ATOM 804 C C . GLN A 1 98 ? -4.642 8.775 17.514 1.00 82.38 98 GLN A C 1
ATOM 806 O O . GLN A 1 98 ? -3.617 9.285 17.975 1.00 82.38 98 GLN A O 1
ATOM 811 N N . HIS A 1 99 ? -4.777 7.454 17.387 1.00 79.19 99 HIS A N 1
ATOM 812 C CA . HIS A 1 99 ? -3.790 6.510 17.910 1.00 79.19 99 HIS A CA 1
ATOM 813 C C . HIS A 1 99 ? -2.656 6.192 16.931 1.00 79.19 99 HIS A C 1
ATOM 815 O O . HIS A 1 99 ? -1.501 6.073 17.348 1.00 79.19 99 HIS A O 1
ATOM 821 N N . SER A 1 100 ? -2.966 6.091 15.637 1.00 81.38 100 SER A N 1
ATOM 822 C CA . SER A 1 100 ? -2.055 5.545 14.621 1.00 81.38 100 SER A CA 1
ATOM 823 C C . SER A 1 100 ? -1.729 6.521 13.489 1.00 81.38 100 SER A C 1
ATOM 825 O O . SER A 1 100 ? -0.847 6.236 12.677 1.00 81.38 100 SER A O 1
ATOM 827 N N . GLY A 1 101 ? -2.352 7.705 13.445 1.00 85.44 101 GLY A N 1
ATOM 828 C CA . GLY A 1 101 ? -2.183 8.662 12.345 1.00 85.44 101 GLY A CA 1
ATOM 829 C C . GLY A 1 101 ? -0.727 9.070 12.098 1.00 85.44 101 GLY A C 1
ATOM 830 O O . GLY A 1 101 ? -0.271 9.085 10.956 1.00 85.44 101 GLY A O 1
ATOM 831 N N . ARG A 1 102 ? 0.060 9.307 13.160 1.00 86.56 102 ARG A N 1
ATOM 832 C CA . ARG A 1 102 ? 1.502 9.604 13.019 1.00 86.56 102 ARG A CA 1
ATOM 833 C C . ARG A 1 102 ? 2.292 8.436 12.432 1.00 86.56 102 ARG A C 1
ATOM 835 O O . ARG A 1 102 ? 3.266 8.659 11.719 1.00 86.56 102 ARG A O 1
ATOM 842 N N . THR A 1 103 ? 1.911 7.207 12.759 1.00 85.50 103 THR A N 1
ATOM 843 C CA . THR A 1 103 ? 2.573 5.999 12.258 1.00 85.50 103 THR A CA 1
ATOM 844 C C . THR A 1 103 ? 2.245 5.772 10.792 1.00 85.50 103 THR A C 1
ATOM 846 O O . THR A 1 103 ? 3.153 5.480 10.016 1.00 85.50 103 THR A O 1
ATOM 849 N N . PHE A 1 104 ? 0.996 5.989 10.380 1.00 88.88 104 PHE A N 1
ATOM 850 C CA . PHE A 1 104 ? 0.633 5.922 8.965 1.00 88.88 104 PHE A CA 1
ATOM 851 C C . PHE A 1 104 ? 1.282 7.028 8.150 1.00 88.88 104 PHE A C 1
ATOM 853 O O . PHE A 1 104 ? 1.787 6.752 7.070 1.00 88.88 104 PHE A O 1
ATOM 860 N N . GLU A 1 105 ? 1.377 8.249 8.680 1.00 92.06 105 GLU A N 1
ATOM 861 C CA . GLU A 1 105 ? 2.065 9.320 7.960 1.00 92.06 105 GLU A CA 1
ATOM 862 C C . GLU A 1 105 ? 3.555 9.008 7.764 1.00 92.06 105 GLU A C 1
ATOM 864 O O . GLU A 1 105 ? 4.082 9.199 6.670 1.00 92.06 105 GLU A O 1
ATOM 869 N N . LYS A 1 106 ? 4.225 8.426 8.768 1.00 91.69 106 LYS A N 1
ATOM 870 C CA . LYS A 1 106 ? 5.599 7.920 8.605 1.00 91.69 106 LYS A CA 1
ATOM 871 C C . LYS A 1 106 ? 5.692 6.815 7.554 1.00 91.69 106 LYS A C 1
ATOM 873 O O . LYS A 1 106 ? 6.641 6.803 6.779 1.00 91.69 106 LYS A O 1
ATOM 878 N N . LEU A 1 107 ? 4.720 5.905 7.515 1.00 91.81 107 LEU A N 1
ATOM 879 C CA . LEU A 1 107 ? 4.670 4.841 6.514 1.00 91.81 107 LEU A CA 1
ATOM 880 C C . LEU A 1 107 ? 4.489 5.405 5.097 1.00 91.81 107 LEU A C 1
ATOM 882 O O . LEU A 1 107 ? 5.156 4.959 4.168 1.00 91.81 107 LEU A O 1
ATOM 886 N N . PHE A 1 108 ? 3.630 6.412 4.929 1.00 94.69 108 PHE A N 1
ATOM 887 C CA . PHE A 1 108 ? 3.456 7.108 3.655 1.00 94.69 108 PHE A CA 1
ATOM 888 C C . PHE A 1 108 ? 4.731 7.838 3.230 1.00 94.69 108 PHE A C 1
ATOM 890 O O . PHE A 1 108 ? 5.131 7.733 2.075 1.00 94.69 108 PHE A O 1
ATOM 897 N N . GLN A 1 109 ? 5.415 8.504 4.161 1.00 94.81 109 GLN A N 1
ATOM 898 C CA . GLN A 1 109 ? 6.710 9.137 3.893 1.00 94.81 109 GLN A CA 1
ATOM 899 C C . GLN A 1 109 ? 7.784 8.121 3.487 1.00 94.81 109 GLN A C 1
ATOM 901 O O . GLN A 1 109 ? 8.589 8.404 2.606 1.00 94.81 109 GLN A O 1
ATOM 906 N N . GLU A 1 110 ? 7.785 6.929 4.085 1.00 94.56 110 GLU A N 1
ATOM 907 C CA . GLU A 1 110 ? 8.694 5.838 3.716 1.00 94.56 110 GLU A CA 1
ATOM 908 C C . GLU A 1 110 ? 8.420 5.344 2.287 1.00 94.56 110 GLU A C 1
ATOM 910 O O . GLU A 1 110 ? 9.351 5.204 1.500 1.00 94.56 110 GLU A O 1
ATOM 915 N N . ILE A 1 111 ? 7.148 5.178 1.904 1.00 94.75 111 ILE A N 1
ATOM 916 C CA . ILE A 1 111 ? 6.750 4.841 0.525 1.00 94.75 111 ILE A CA 1
ATOM 917 C C . ILE A 1 111 ? 7.201 5.925 -0.467 1.00 94.75 111 ILE A C 1
ATOM 919 O O . ILE A 1 111 ? 7.742 5.604 -1.526 1.00 94.75 111 ILE A O 1
ATOM 923 N N . GLU A 1 112 ? 6.987 7.201 -0.143 1.00 95.50 112 GLU A N 1
ATOM 924 C CA . GLU A 1 112 ? 7.423 8.325 -0.981 1.00 95.50 112 GLU A CA 1
ATOM 925 C C . GLU A 1 112 ? 8.949 8.393 -1.103 1.00 95.50 112 GLU A C 1
ATOM 927 O O . GLU A 1 112 ? 9.463 8.639 -2.191 1.00 95.50 112 GLU A O 1
ATOM 932 N N . SER A 1 113 ? 9.680 8.143 -0.017 1.00 94.06 113 SER A N 1
ATOM 933 C CA . SER A 1 113 ? 11.144 8.172 -0.010 1.00 94.06 113 SER A CA 1
ATOM 934 C C . SER A 1 113 ? 11.752 7.017 -0.807 1.00 94.06 113 SER A C 1
ATOM 936 O O . SER A 1 113 ? 12.712 7.219 -1.544 1.00 94.06 113 SER A O 1
ATOM 938 N N . GLU A 1 114 ? 11.207 5.809 -0.665 1.00 92.06 114 GLU A N 1
ATOM 939 C CA . GLU A 1 114 ? 11.725 4.607 -1.330 1.00 92.06 114 GLU A CA 1
ATOM 940 C C . GLU A 1 114 ? 11.330 4.553 -2.812 1.00 92.06 114 GLU A C 1
ATOM 942 O O . GLU A 1 114 ? 12.097 4.078 -3.652 1.00 92.06 114 GLU A O 1
ATOM 947 N N . TYR A 1 115 ? 10.130 5.035 -3.159 1.00 92.69 115 TYR A N 1
ATOM 948 C CA . TYR A 1 115 ? 9.569 4.835 -4.497 1.00 92.69 115 TYR A CA 1
ATOM 949 C C . TYR A 1 115 ? 9.201 6.100 -5.265 1.00 92.69 115 TYR A C 1
ATOM 951 O O . TYR A 1 115 ? 8.937 6.009 -6.468 1.00 92.69 115 TYR A O 1
ATOM 959 N N . GLY A 1 116 ? 9.201 7.272 -4.631 1.00 91.81 116 GLY A N 1
ATOM 960 C CA . GLY A 1 116 ? 8.818 8.529 -5.278 1.00 91.81 116 GLY A CA 1
ATOM 961 C C . GLY A 1 116 ? 9.719 8.898 -6.460 1.00 91.81 116 GLY A C 1
ATOM 962 O O . GLY A 1 116 ? 9.254 9.495 -7.430 1.00 91.81 116 GLY A O 1
ATOM 963 N N . GLU A 1 117 ? 10.980 8.467 -6.435 1.00 92.31 117 GLU A N 1
ATOM 964 C CA . GLU A 1 117 ? 11.944 8.653 -7.529 1.00 92.31 117 GLU A CA 1
ATOM 965 C C . GLU A 1 117 ? 11.868 7.557 -8.608 1.00 92.31 117 GLU A C 1
ATOM 967 O O . GLU A 1 117 ? 12.443 7.678 -9.699 1.00 92.31 117 GLU A O 1
ATOM 972 N N . VAL A 1 118 ? 11.129 6.476 -8.353 1.00 87.75 118 VAL A N 1
ATOM 973 C CA . VAL A 1 118 ? 11.124 5.286 -9.206 1.00 87.75 118 VAL A CA 1
ATOM 974 C C . VAL A 1 118 ? 10.074 5.414 -10.314 1.00 87.75 118 VAL A C 1
ATOM 976 O O . VAL A 1 118 ? 8.883 5.679 -10.104 1.00 87.75 118 VAL A O 1
ATOM 979 N N . SER A 1 119 ? 10.521 5.214 -11.555 1.00 84.19 119 SER A N 1
ATOM 980 C CA . SER A 1 119 ? 9.612 5.080 -12.697 1.00 84.19 119 SER A CA 1
ATOM 981 C C . SER A 1 119 ? 9.045 3.659 -12.744 1.00 84.19 119 SER A C 1
ATOM 983 O O . SER A 1 119 ? 9.768 2.694 -12.510 1.00 84.19 119 SER A O 1
ATOM 985 N N . THR A 1 120 ? 7.784 3.506 -13.151 1.00 81.88 120 THR A N 1
ATOM 986 C CA . THR A 1 120 ? 7.097 2.199 -13.233 1.00 81.88 120 THR A CA 1
ATOM 987 C C . THR A 1 120 ? 7.822 1.179 -14.112 1.00 81.88 120 THR A C 1
ATOM 989 O O . THR A 1 120 ? 7.800 -0.020 -13.838 1.00 81.88 120 THR A O 1
ATOM 992 N N . ARG A 1 121 ? 8.532 1.659 -15.141 1.00 81.00 121 ARG A N 1
ATOM 993 C CA . ARG A 1 121 ? 9.361 0.847 -16.047 1.00 81.00 121 ARG A CA 1
ATOM 994 C C . ARG A 1 121 ? 10.556 0.174 -15.360 1.00 81.00 121 ARG A C 1
ATOM 996 O O . ARG A 1 121 ? 11.019 -0.841 -15.862 1.00 81.00 121 ARG A O 1
ATOM 1003 N N . HIS A 1 122 ? 11.021 0.708 -14.230 1.00 81.88 122 HIS A N 1
ATOM 1004 C CA . HIS A 1 122 ? 12.155 0.185 -13.457 1.00 81.88 122 HIS A CA 1
ATOM 1005 C C . HIS A 1 122 ? 11.718 -0.564 -12.188 1.00 81.88 122 HIS A C 1
ATOM 1007 O O . HIS A 1 122 ? 12.552 -0.915 -11.359 1.00 81.88 122 HIS A O 1
ATOM 1013 N N . LEU A 1 123 ? 10.415 -0.821 -12.020 1.00 85.75 123 LEU A N 1
ATOM 1014 C CA . LEU A 1 123 ? 9.919 -1.647 -10.923 1.00 85.75 123 LEU A CA 1
ATOM 1015 C C . LEU A 1 123 ? 10.216 -3.121 -11.204 1.00 85.75 123 LEU A C 1
ATOM 1017 O O . LEU A 1 123 ? 9.487 -3.789 -11.945 1.00 85.75 123 LEU A O 1
ATOM 1021 N N . GLU A 1 124 ? 11.282 -3.620 -10.587 1.00 84.69 124 GLU A N 1
ATOM 1022 C CA . GLU A 1 124 ? 11.589 -5.046 -10.503 1.00 84.69 124 GLU A CA 1
ATOM 1023 C C . GLU A 1 124 ? 11.249 -5.564 -9.107 1.00 84.69 124 GLU A C 1
ATOM 1025 O O . GLU A 1 124 ? 11.608 -4.936 -8.108 1.00 84.69 124 GLU A O 1
ATOM 1030 N N . ALA A 1 125 ? 10.615 -6.743 -9.040 1.00 85.25 125 ALA A N 1
ATOM 1031 C CA . ALA A 1 125 ? 10.144 -7.338 -7.792 1.00 85.25 125 ALA A CA 1
ATOM 1032 C C . ALA A 1 125 ? 11.211 -7.269 -6.695 1.00 85.25 125 ALA A C 1
ATOM 1034 O O . ALA A 1 125 ? 10.940 -6.697 -5.645 1.00 85.25 125 ALA A O 1
ATOM 1035 N N . LYS A 1 126 ? 12.443 -7.732 -6.973 1.00 84.12 126 LYS A N 1
ATOM 1036 C CA . LYS A 1 126 ? 13.584 -7.785 -6.033 1.00 84.12 126 LYS A CA 1
ATOM 1037 C C . LYS A 1 126 ? 13.923 -6.467 -5.317 1.00 84.12 126 LYS A C 1
ATOM 1039 O O . LYS A 1 126 ? 14.438 -6.547 -4.209 1.00 84.12 126 LYS A O 1
ATOM 1044 N N . TYR A 1 127 ? 13.608 -5.303 -5.891 1.00 86.44 127 TYR A N 1
ATOM 1045 C CA . TYR A 1 127 ? 13.895 -3.991 -5.288 1.00 86.44 127 TYR A CA 1
ATOM 1046 C C . TYR A 1 127 ? 12.714 -3.409 -4.497 1.00 86.44 127 TYR A C 1
ATOM 1048 O O . TYR A 1 127 ? 12.847 -2.382 -3.843 1.00 86.44 127 TYR A O 1
ATOM 1056 N N . ILE A 1 128 ? 11.555 -4.070 -4.512 1.00 89.44 128 ILE A N 1
ATOM 1057 C CA . ILE A 1 128 ? 10.378 -3.645 -3.752 1.00 89.44 128 ILE A CA 1
ATOM 1058 C C . ILE A 1 128 ? 10.477 -4.224 -2.338 1.00 89.44 128 ILE A C 1
ATOM 1060 O O . ILE A 1 128 ? 10.205 -5.400 -2.138 1.00 89.44 128 ILE A O 1
ATOM 1064 N N . SER A 1 129 ? 10.891 -3.433 -1.355 1.00 89.19 129 SER A N 1
ATOM 1065 C CA . SER A 1 129 ? 11.074 -3.849 0.049 1.00 89.19 129 SER A CA 1
ATOM 1066 C C . SER A 1 129 ? 9.806 -3.738 0.916 1.00 89.19 129 SER A C 1
ATOM 1068 O O . SER A 1 129 ? 9.564 -4.587 1.778 1.00 89.19 129 SER A O 1
ATOM 1070 N N . LEU A 1 130 ? 8.977 -2.720 0.672 1.00 92.31 130 LEU A N 1
ATOM 1071 C CA . LEU A 1 130 ? 7.791 -2.376 1.464 1.00 92.31 130 LEU A CA 1
ATOM 1072 C C . LEU A 1 130 ? 6.534 -3.145 1.050 1.00 92.31 130 LEU A C 1
ATOM 1074 O O . LEU A 1 130 ? 5.497 -2.977 1.674 1.00 92.31 130 LEU A O 1
ATOM 1078 N N . PHE A 1 131 ? 6.597 -3.984 0.017 1.00 92.19 131 PHE A N 1
ATOM 1079 C CA . PHE A 1 131 ? 5.483 -4.828 -0.416 1.00 92.19 131 PHE A CA 1
ATOM 1080 C C . PHE A 1 131 ? 5.985 -6.237 -0.737 1.00 92.19 131 PHE A C 1
ATOM 1082 O O . PHE A 1 131 ? 7.126 -6.444 -1.166 1.00 92.19 131 PHE A O 1
ATOM 1089 N N . LEU A 1 132 ? 5.120 -7.229 -0.553 1.00 90.88 132 LEU A N 1
ATOM 1090 C CA . LEU A 1 132 ? 5.369 -8.600 -0.970 1.00 90.88 132 LEU A CA 1
ATOM 1091 C C . LEU A 1 132 ? 5.005 -8.719 -2.449 1.00 90.88 132 LEU A C 1
ATOM 1093 O O . LEU A 1 132 ? 3.831 -8.790 -2.808 1.00 90.88 132 LEU A O 1
ATOM 1097 N N . VAL A 1 133 ? 6.023 -8.735 -3.309 1.00 90.38 133 VAL A N 1
ATOM 1098 C CA . VAL A 1 133 ? 5.861 -8.843 -4.761 1.00 90.38 133 VAL A CA 1
ATOM 1099 C C . VAL A 1 133 ? 6.619 -10.059 -5.274 1.00 90.38 133 VAL A C 1
ATOM 1101 O O . VAL A 1 133 ? 7.777 -10.273 -4.907 1.00 90.38 133 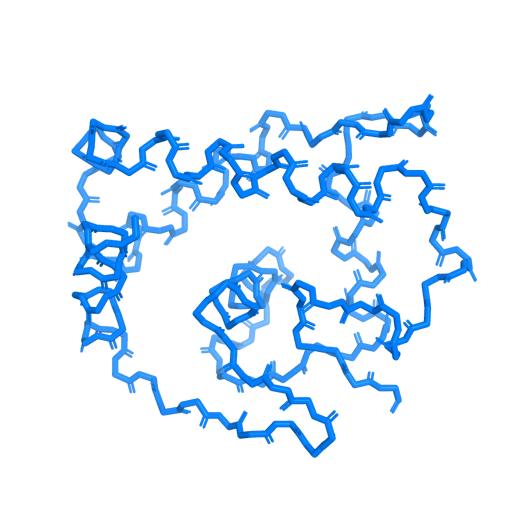VAL A O 1
ATOM 1104 N N . ARG A 1 134 ? 5.966 -10.846 -6.132 1.00 87.75 134 ARG A N 1
ATOM 1105 C CA . ARG A 1 134 ? 6.569 -11.955 -6.877 1.00 87.75 134 ARG A CA 1
ATOM 1106 C C . ARG A 1 134 ? 6.827 -11.554 -8.333 1.00 87.75 134 ARG A C 1
ATOM 1108 O O . ARG A 1 134 ? 5.994 -10.899 -8.972 1.00 87.75 134 ARG A O 1
ATOM 1115 N N . GLY A 1 135 ? 8.021 -11.909 -8.800 1.00 74.19 135 GLY A N 1
ATOM 1116 C CA . GLY A 1 135 ? 8.476 -11.784 -10.186 1.00 74.19 135 GLY A CA 1
ATOM 1117 C C . GLY A 1 135 ? 8.149 -13.030 -10.980 1.00 74.19 135 GLY A C 1
ATOM 1118 O O . GLY A 1 135 ? 8.201 -14.117 -10.364 1.00 74.19 135 GLY A O 1
#